Protein AF-A0A955WP34-F1 (afdb_monomer)

Foldseek 3Di:
DPQQVVLVVVLVVLLQVQLVVLLLVVLCVPAVVVVHDSQDDADADPPPRHHDDPCLSRALVSCVVLVQADPPPRDGHDCSSNVSSNVRSVVSSVVCQVVQVGSRNSVVCPPPVNCCVPVVVVVVVVCVVVVD

pLDDT: mean 81.3, std 15.68, range [44.38, 97.25]

Sequence (132 aa):
MTGVGLGLAFAALVFILGASIGSFLNVVIYRLPAGLSIVRPASRCPACETPIRARHNVPVLGWLMLRGRCAACGVAISARYALVELAMGVLALALFADLSGGLLTAELLVSPDFLLDVAGPFVVYLTFLAGL

Structure (mmCIF, N/CA/C/O backbone):
data_AF-A0A955WP34-F1
#
_entry.id   AF-A0A955WP34-F1
#
loop_
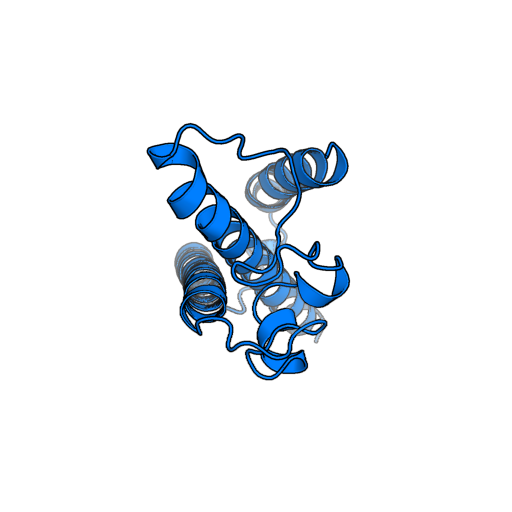_atom_site.group_PDB
_atom_site.id
_atom_site.type_symbol
_atom_site.label_atom_id
_atom_site.label_alt_id
_atom_site.label_comp_id
_atom_site.label_asym_id
_atom_site.label_entity_id
_atom_site.label_seq_id
_atom_site.pdbx_PDB_ins_code
_atom_site.Cartn_x
_atom_site.Cartn_y
_atom_site.Cartn_z
_atom_site.occupancy
_atom_site.B_iso_or_equiv
_atom_site.auth_seq_id
_atom_site.auth_comp_id
_atom_site.auth_asym_id
_atom_site.auth_atom_id
_atom_site.pdbx_PDB_model_num
ATOM 1 N N . MET A 1 1 ? 24.211 -7.820 -20.215 1.00 49.41 1 MET A N 1
ATOM 2 C CA . MET A 1 1 ? 23.505 -8.521 -19.112 1.00 49.41 1 MET A CA 1
ATOM 3 C C . MET A 1 1 ? 23.242 -7.624 -17.891 1.00 49.41 1 MET A C 1
ATOM 5 O O . MET A 1 1 ? 22.439 -8.002 -17.055 1.00 49.41 1 MET A O 1
ATOM 9 N N . THR A 1 2 ? 23.839 -6.427 -17.796 1.00 60.53 2 THR A N 1
ATOM 10 C CA . THR A 1 2 ? 23.665 -5.474 -16.678 1.00 60.53 2 THR A CA 1
ATOM 11 C C . THR A 1 2 ? 22.388 -4.620 -16.755 1.00 60.53 2 THR A C 1
ATOM 13 O O . THR A 1 2 ? 21.812 -4.309 -15.719 1.00 60.53 2 THR A O 1
ATOM 16 N N . GLY A 1 3 ? 21.892 -4.291 -17.957 1.00 61.09 3 GLY A N 1
ATOM 17 C CA . GLY A 1 3 ? 20.717 -3.415 -18.126 1.00 61.09 3 GLY A CA 1
ATOM 18 C C . GLY A 1 3 ? 19.379 -4.020 -17.679 1.00 61.09 3 GLY A C 1
ATOM 19 O O . GLY A 1 3 ? 18.560 -3.334 -17.079 1.00 61.09 3 GLY A O 1
ATOM 20 N N . VAL A 1 4 ? 19.171 -5.324 -17.898 1.00 68.12 4 VAL A N 1
ATOM 21 C CA . VAL A 1 4 ? 17.910 -6.005 -17.538 1.00 68.12 4 VAL A CA 1
ATOM 22 C C . VAL A 1 4 ? 17.746 -6.116 -16.020 1.00 68.12 4 VAL A C 1
ATOM 24 O O . VAL A 1 4 ? 16.665 -5.865 -15.497 1.00 68.12 4 VAL A O 1
ATOM 27 N N . GLY A 1 5 ? 18.822 -6.448 -15.298 1.00 68.50 5 GLY A N 1
ATOM 28 C CA . GLY A 1 5 ? 18.788 -6.542 -13.835 1.00 68.50 5 GLY A CA 1
ATOM 29 C C . GLY A 1 5 ? 18.472 -5.201 -13.168 1.00 68.50 5 GLY A C 1
ATOM 30 O O . GLY A 1 5 ? 17.681 -5.154 -12.229 1.00 68.50 5 GLY A O 1
ATOM 31 N N . LEU A 1 6 ? 19.033 -4.108 -13.695 1.00 71.88 6 LEU A N 1
ATOM 32 C CA . LEU A 1 6 ? 18.769 -2.758 -13.199 1.00 71.88 6 LEU A CA 1
ATOM 33 C C . LEU A 1 6 ? 17.320 -2.318 -13.465 1.00 71.88 6 LEU A C 1
ATOM 35 O O . LEU A 1 6 ? 16.671 -1.793 -12.563 1.00 71.88 6 LEU A O 1
ATOM 39 N N . GLY A 1 7 ? 16.788 -2.595 -14.661 1.00 72.88 7 GLY A N 1
ATOM 40 C CA . GLY A 1 7 ? 15.391 -2.293 -14.998 1.00 72.88 7 GLY A CA 1
ATOM 41 C C . GLY A 1 7 ? 14.390 -3.013 -14.089 1.00 72.88 7 GLY A C 1
ATOM 42 O O . GLY A 1 7 ? 13.452 -2.397 -13.586 1.00 72.88 7 GLY A O 1
ATOM 43 N N . LEU A 1 8 ? 14.626 -4.295 -13.788 1.00 78.56 8 LEU A N 1
ATOM 44 C CA . LEU A 1 8 ? 13.776 -5.058 -12.866 1.00 78.56 8 LEU A CA 1
ATOM 45 C C . LEU A 1 8 ? 13.837 -4.529 -11.427 1.00 78.56 8 LEU A C 1
ATOM 47 O O . LEU A 1 8 ? 12.802 -4.440 -10.765 1.00 78.56 8 LEU A O 1
ATOM 51 N N . ALA A 1 9 ? 15.026 -4.158 -10.946 1.00 80.00 9 ALA A N 1
ATOM 52 C CA . ALA A 1 9 ? 15.179 -3.555 -9.623 1.00 80.00 9 ALA A CA 1
ATOM 53 C C . ALA A 1 9 ? 14.402 -2.235 -9.518 1.00 80.00 9 ALA A C 1
ATOM 55 O O . ALA A 1 9 ? 13.744 -1.973 -8.510 1.00 80.00 9 ALA A O 1
ATOM 56 N N . PHE A 1 10 ? 14.425 -1.434 -10.583 1.00 78.31 10 PHE A N 1
ATOM 57 C CA . PHE A 1 10 ? 13.705 -0.173 -10.625 1.00 78.31 10 PHE A CA 1
ATOM 58 C C . PHE A 1 10 ? 12.187 -0.358 -10.697 1.00 78.31 10 PHE A C 1
ATOM 60 O O . PHE A 1 10 ? 11.453 0.275 -9.941 1.00 78.31 10 PHE A O 1
ATOM 67 N N . ALA A 1 11 ? 11.705 -1.283 -11.529 1.00 82.62 11 ALA A N 1
ATOM 68 C CA . ALA A 1 11 ? 10.289 -1.636 -11.566 1.00 82.62 11 ALA A CA 1
ATOM 69 C C . ALA A 1 11 ? 9.797 -2.099 -10.181 1.00 82.62 11 ALA A C 1
ATOM 71 O O . ALA A 1 11 ? 8.760 -1.643 -9.699 1.00 82.62 11 ALA A O 1
ATOM 72 N N . ALA A 1 12 ? 10.572 -2.940 -9.487 1.00 86.94 12 ALA A N 1
ATOM 73 C CA . ALA A 1 12 ? 10.242 -3.354 -8.126 1.00 86.94 12 ALA A CA 1
ATOM 74 C C . ALA A 1 12 ? 10.157 -2.157 -7.162 1.00 86.94 12 ALA A C 1
ATOM 76 O O . ALA A 1 12 ? 9.214 -2.072 -6.376 1.00 86.94 12 ALA A O 1
ATOM 77 N N . LEU A 1 13 ? 11.094 -1.209 -7.250 1.00 86.38 13 LEU A N 1
ATOM 78 C CA . LEU A 1 13 ? 11.082 0.010 -6.441 1.00 86.38 13 LEU A CA 1
ATOM 79 C C . LEU A 1 13 ? 9.828 0.862 -6.695 1.00 86.38 13 LEU A C 1
ATOM 81 O O . LEU A 1 13 ? 9.152 1.250 -5.741 1.00 86.38 13 LEU A O 1
ATOM 85 N N . VAL A 1 14 ? 9.492 1.109 -7.964 1.00 86.81 14 VAL A N 1
ATOM 86 C CA . VAL A 1 14 ? 8.297 1.870 -8.371 1.00 86.81 14 VAL A CA 1
ATOM 87 C C . VAL A 1 14 ? 7.028 1.210 -7.843 1.00 86.81 14 VAL A C 1
ATOM 89 O O . VAL A 1 14 ? 6.167 1.883 -7.273 1.00 86.81 14 VAL A O 1
ATOM 92 N N . PHE A 1 15 ? 6.927 -0.112 -7.979 1.00 91.88 15 PHE A N 1
ATOM 93 C CA . PHE A 1 15 ? 5.796 -0.866 -7.455 1.00 91.88 15 PHE A CA 1
ATOM 94 C C . PHE A 1 15 ? 5.671 -0.719 -5.935 1.00 91.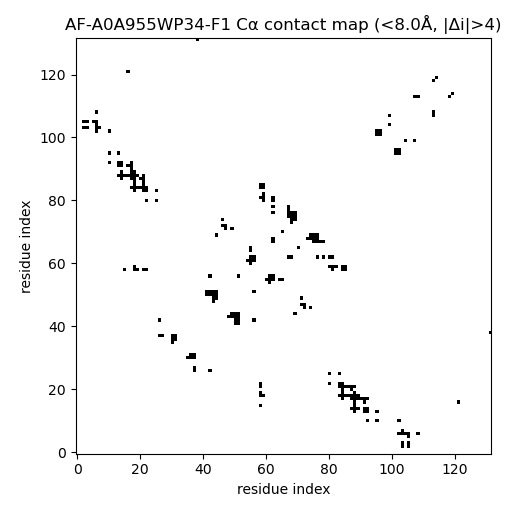88 15 PHE A C 1
ATOM 96 O O . PHE A 1 15 ? 4.584 -0.435 -5.433 1.00 91.88 15 PHE A O 1
ATOM 103 N N . ILE A 1 16 ? 6.777 -0.889 -5.201 1.00 89.94 16 ILE A N 1
ATOM 104 C CA . ILE A 1 16 ? 6.801 -0.775 -3.736 1.00 89.94 16 ILE A CA 1
ATOM 105 C C . ILE A 1 16 ? 6.381 0.632 -3.302 1.00 89.94 16 ILE A C 1
ATOM 107 O O . ILE A 1 16 ? 5.592 0.770 -2.364 1.00 89.94 16 ILE A O 1
ATOM 111 N N . LEU A 1 17 ? 6.855 1.671 -3.991 1.00 88.50 17 LEU A N 1
ATOM 112 C CA . LEU A 1 17 ? 6.477 3.051 -3.704 1.00 88.50 17 LEU A CA 1
ATOM 113 C C . LEU A 1 17 ? 4.983 3.284 -3.955 1.00 88.50 17 LEU A C 1
ATOM 115 O O . LEU A 1 17 ? 4.283 3.765 -3.064 1.00 88.50 17 LEU A O 1
ATOM 119 N N . GLY A 1 18 ? 4.478 2.881 -5.124 1.00 92.38 18 GLY A N 1
ATOM 120 C CA . GLY A 1 18 ? 3.055 2.981 -5.451 1.00 92.38 18 GLY A CA 1
ATOM 121 C C . GLY A 1 18 ? 2.179 2.237 -4.440 1.00 92.38 18 GLY A C 1
ATOM 122 O O . GLY A 1 18 ? 1.207 2.792 -3.928 1.00 92.38 18 GLY A O 1
ATOM 123 N N . ALA A 1 19 ? 2.565 1.019 -4.059 1.00 94.81 19 ALA A N 1
ATOM 124 C CA . ALA A 1 19 ? 1.846 0.243 -3.054 1.00 94.81 19 ALA A CA 1
ATOM 125 C C . ALA A 1 19 ? 1.884 0.895 -1.662 1.00 94.81 19 ALA A C 1
ATOM 127 O O . ALA A 1 19 ? 0.882 0.877 -0.946 1.00 94.81 19 ALA A O 1
ATOM 128 N N . SER A 1 20 ? 3.001 1.527 -1.291 1.00 93.19 20 SER A N 1
ATOM 129 C CA . SER A 1 20 ? 3.135 2.258 -0.023 1.00 93.19 20 SER A CA 1
ATOM 130 C C . SER A 1 20 ? 2.253 3.510 0.008 1.00 93.19 20 SER A C 1
ATOM 132 O O . SER A 1 20 ? 1.594 3.776 1.018 1.00 93.19 20 SER A O 1
ATOM 134 N N . ILE A 1 21 ? 2.145 4.226 -1.117 1.00 91.50 21 ILE A N 1
ATOM 135 C CA . ILE A 1 21 ? 1.174 5.316 -1.290 1.00 91.50 21 ILE A CA 1
ATOM 136 C C . ILE A 1 21 ? -0.253 4.777 -1.136 1.00 91.50 21 ILE A C 1
ATOM 138 O O . ILE A 1 21 ? -1.034 5.344 -0.374 1.00 91.50 21 ILE A O 1
ATOM 142 N N . GLY A 1 22 ? -0.593 3.653 -1.775 1.00 93.75 22 GLY A N 1
ATOM 143 C CA . GLY A 1 22 ? -1.895 2.998 -1.595 1.00 93.75 22 GLY A CA 1
ATOM 144 C C . GLY A 1 22 ? -2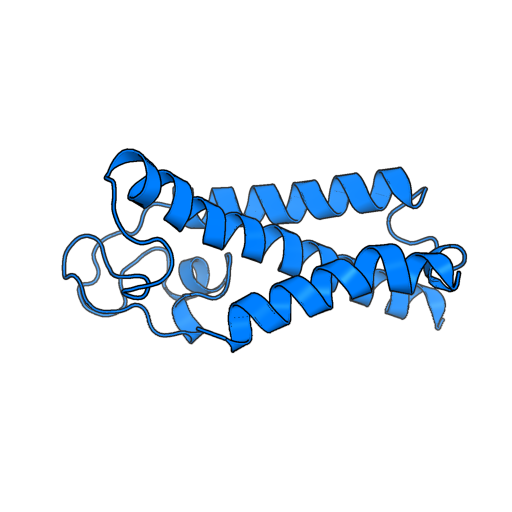.193 2.629 -0.137 1.00 93.75 22 GLY A C 1
ATOM 145 O O . GLY A 1 22 ? -3.309 2.838 0.344 1.00 93.75 22 GLY A O 1
ATOM 146 N N . SER A 1 23 ? -1.185 2.164 0.603 1.00 91.94 23 SER A N 1
ATOM 147 C CA . SER A 1 23 ? -1.316 1.843 2.028 1.00 91.94 23 SER A CA 1
ATOM 148 C C . SER A 1 23 ? -1.613 3.090 2.866 1.00 91.94 23 SER A C 1
ATOM 150 O O . SER A 1 23 ? -2.528 3.091 3.693 1.00 91.94 23 SER A O 1
ATOM 152 N N . PHE A 1 24 ? -0.918 4.198 2.593 1.00 91.88 24 PHE A N 1
ATOM 153 C CA . PHE A 1 24 ? -1.196 5.485 3.231 1.00 91.88 24 PHE A CA 1
ATOM 154 C C . PHE A 1 24 ? -2.586 6.030 2.869 1.00 91.88 24 PHE A C 1
ATOM 156 O O . PHE A 1 24 ? -3.306 6.520 3.741 1.00 91.88 24 PHE A O 1
ATOM 163 N N . LEU A 1 25 ? -3.022 5.883 1.614 1.00 91.62 25 LEU A N 1
ATOM 164 C CA . LEU A 1 25 ? -4.356 6.307 1.182 1.00 91.62 25 LEU A CA 1
ATOM 165 C C . LEU A 1 25 ? -5.473 5.579 1.939 1.00 91.62 25 LEU A C 1
ATOM 167 O O . LEU A 1 25 ? -6.481 6.206 2.260 1.00 91.62 25 LEU A O 1
ATOM 171 N N . ASN A 1 26 ? -5.291 4.309 2.319 1.00 92.31 26 ASN A N 1
ATOM 172 C CA . ASN A 1 26 ? -6.249 3.622 3.194 1.00 92.31 26 ASN A CA 1
ATOM 173 C C . ASN A 1 26 ? -6.425 4.344 4.547 1.00 92.31 26 ASN A C 1
ATOM 175 O O . ASN A 1 26 ? -7.540 4.398 5.073 1.00 92.31 26 ASN A O 1
ATOM 179 N N . VAL A 1 27 ? -5.355 4.930 5.100 1.00 91.44 27 VAL A N 1
ATOM 180 C CA . VAL A 1 27 ? -5.417 5.744 6.326 1.00 91.44 27 VAL A CA 1
ATOM 181 C C . VAL A 1 27 ? -6.153 7.056 6.064 1.00 91.44 27 VAL A C 1
ATOM 183 O O . VAL A 1 27 ? -7.058 7.402 6.823 1.00 91.44 27 VAL A O 1
ATOM 186 N N . VAL A 1 28 ? -5.807 7.764 4.986 1.00 91.56 28 VAL A N 1
ATOM 187 C CA . VAL A 1 28 ? -6.411 9.062 4.633 1.00 91.56 28 VAL A CA 1
ATOM 188 C C . VAL A 1 28 ? -7.914 8.931 4.382 1.00 91.56 28 VAL A C 1
ATOM 190 O O . VAL A 1 28 ? -8.690 9.675 4.976 1.00 91.56 28 VAL A O 1
ATOM 193 N N . ILE A 1 29 ? -8.331 7.953 3.572 1.00 91.56 29 ILE A N 1
ATOM 194 C CA . ILE A 1 29 ? -9.739 7.714 3.213 1.00 91.56 29 ILE A CA 1
ATOM 195 C C . ILE A 1 29 ? -10.606 7.501 4.457 1.00 91.56 29 ILE A C 1
ATOM 197 O O . ILE A 1 29 ? -11.752 7.942 4.493 1.00 91.56 29 ILE A O 1
ATOM 201 N N . TYR A 1 30 ? -10.074 6.825 5.475 1.00 89.56 30 TYR A N 1
ATOM 202 C CA . TYR A 1 30 ? -10.803 6.571 6.712 1.00 89.56 30 TYR A CA 1
ATOM 203 C C . TYR A 1 30 ? -10.757 7.759 7.682 1.00 89.56 30 TYR A C 1
ATOM 205 O O . TYR A 1 30 ? -11.780 8.141 8.245 1.00 89.56 30 TYR A O 1
ATOM 213 N N . ARG A 1 31 ? -9.571 8.334 7.909 1.00 92.81 31 ARG A N 1
ATOM 214 C CA . ARG A 1 31 ? -9.347 9.289 9.004 1.00 92.81 31 ARG A CA 1
ATOM 215 C C . ARG A 1 31 ? -9.716 10.722 8.651 1.00 92.81 31 ARG A C 1
ATOM 217 O O . ARG A 1 31 ? -10.231 11.422 9.518 1.00 92.81 31 ARG A O 1
ATOM 224 N N . LEU A 1 32 ? -9.484 11.148 7.408 1.00 93.69 32 LEU A N 1
ATOM 225 C CA . LEU A 1 32 ? -9.689 12.539 7.005 1.00 93.69 32 LEU A CA 1
ATOM 226 C C . LEU A 1 32 ? -11.169 12.964 7.092 1.00 93.69 32 LEU A C 1
ATOM 228 O O . LEU A 1 32 ? -11.432 13.983 7.728 1.00 93.69 32 LEU A O 1
ATOM 232 N N . PRO A 1 33 ? -12.154 12.188 6.583 1.00 94.00 33 PRO A N 1
ATOM 233 C CA . PRO A 1 33 ? -13.570 12.539 6.737 1.00 94.00 33 PRO A CA 1
ATOM 234 C C . PRO A 1 33 ? -14.056 12.482 8.192 1.00 94.00 33 PRO A C 1
ATOM 236 O O . PRO A 1 33 ? -15.028 13.141 8.545 1.00 94.00 33 PRO A O 1
ATOM 239 N N . ALA A 1 34 ? -13.379 11.700 9.037 1.00 92.31 34 ALA A N 1
ATOM 240 C CA . ALA A 1 34 ? -13.686 11.558 10.457 1.00 92.31 34 ALA A CA 1
ATOM 241 C C . ALA A 1 34 ? -12.988 12.610 11.345 1.00 92.31 34 ALA A C 1
ATOM 243 O O . ALA A 1 34 ? -13.123 12.553 12.566 1.00 92.31 34 ALA A O 1
ATOM 244 N N . GLY A 1 35 ? -12.208 13.537 10.769 1.00 94.12 35 GLY A N 1
ATOM 245 C CA . GLY A 1 35 ? -11.446 14.538 11.528 1.00 94.12 35 GLY A CA 1
ATOM 246 C C . GLY A 1 35 ? -10.340 13.946 12.413 1.00 94.12 35 GLY A C 1
ATOM 247 O O . GLY A 1 35 ? -9.884 14.591 13.356 1.00 94.12 35 GLY A O 1
ATOM 248 N N . LEU A 1 36 ? -9.913 12.710 12.142 1.00 90.81 36 LEU A N 1
ATOM 249 C CA . LEU A 1 36 ? -8.890 12.009 12.915 1.00 90.81 36 LEU A CA 1
ATOM 250 C C . LEU A 1 36 ? -7.489 12.313 12.372 1.00 90.81 36 LEU A C 1
ATOM 252 O O . LEU A 1 36 ? -7.288 12.494 11.171 1.00 90.81 36 LEU A O 1
ATOM 256 N N . SER A 1 37 ? -6.483 12.284 13.248 1.00 90.88 37 SER A N 1
ATOM 257 C CA . SER A 1 37 ? -5.088 12.462 12.833 1.00 90.88 37 SER A CA 1
ATOM 258 C C . SER A 1 37 ? -4.610 11.316 11.934 1.00 90.88 37 SER A C 1
ATOM 260 O O . SER A 1 37 ? -4.703 10.135 12.278 1.00 90.88 37 SER A O 1
ATOM 262 N N . ILE A 1 38 ? -4.042 11.668 10.779 1.00 90.19 38 ILE A N 1
ATOM 263 C CA . ILE A 1 38 ? -3.435 10.724 9.823 1.00 90.19 38 ILE A CA 1
ATOM 264 C C . ILE A 1 38 ? -2.051 10.227 10.266 1.00 90.19 38 ILE A C 1
ATOM 266 O O . ILE A 1 38 ? -1.572 9.220 9.758 1.00 90.19 38 ILE A O 1
ATOM 270 N N . VAL A 1 39 ? -1.436 10.912 11.233 1.00 87.44 39 VAL A N 1
ATOM 271 C CA . VAL A 1 39 ? -0.071 10.665 11.722 1.00 87.44 39 VAL A CA 1
ATOM 272 C C . VAL A 1 39 ? -0.089 9.699 12.907 1.00 87.44 39 VAL A C 1
ATOM 274 O O . VAL A 1 39 ? 0.630 8.703 12.924 1.00 87.44 39 VAL A O 1
ATOM 277 N N . ARG A 1 40 ? -0.928 9.967 13.914 1.00 85.75 40 ARG A N 1
ATOM 278 C CA . ARG A 1 40 ? -1.011 9.158 15.139 1.00 85.75 40 ARG A CA 1
ATOM 279 C C . ARG A 1 40 ? -2.463 8.958 15.558 1.00 85.75 40 ARG A C 1
ATOM 281 O O . ARG A 1 40 ? -3.267 9.864 15.375 1.00 85.75 40 ARG A O 1
ATOM 288 N N . PRO A 1 41 ? -2.812 7.807 16.154 1.00 87.69 41 PRO A N 1
ATOM 289 C CA . PRO A 1 41 ? -1.965 6.639 16.437 1.00 87.69 41 PRO A CA 1
ATOM 290 C C . PRO A 1 41 ? -1.668 5.791 15.182 1.00 87.69 41 PRO A C 1
ATOM 292 O O . PRO A 1 41 ? -2.242 6.026 14.120 1.00 87.69 41 PRO A O 1
ATOM 295 N N . ALA A 1 42 ? -0.795 4.785 15.297 1.00 86.94 42 ALA A N 1
ATOM 296 C CA . ALA A 1 42 ? -0.503 3.841 14.210 1.00 86.94 42 ALA A CA 1
ATOM 297 C C . ALA A 1 42 ? -1.744 3.031 13.763 1.00 86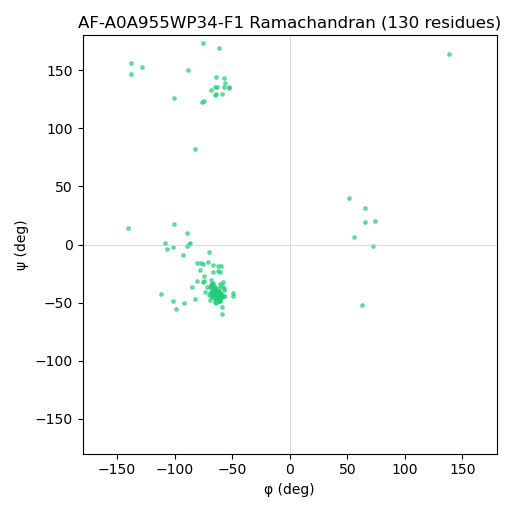.94 42 ALA A C 1
ATOM 299 O O . ALA A 1 42 ? -2.796 3.056 14.416 1.00 86.94 42 ALA A O 1
ATOM 300 N N . SER A 1 43 ? -1.628 2.315 12.638 1.00 86.50 43 SER A N 1
ATOM 301 C CA . SER A 1 43 ? -2.670 1.414 12.124 1.00 86.50 43 SER A CA 1
ATOM 302 C C . SER A 1 43 ? -3.068 0.363 13.166 1.00 86.50 43 SER A C 1
ATOM 304 O O . SER A 1 43 ? -2.221 -0.186 13.872 1.00 86.50 43 SER A O 1
ATOM 306 N N . ARG A 1 44 ? -4.369 0.075 13.266 1.00 91.19 44 ARG A N 1
ATOM 307 C CA . ARG A 1 44 ? -4.952 -0.827 14.269 1.00 91.19 44 ARG A CA 1
ATOM 308 C C . ARG A 1 44 ? -6.003 -1.734 13.647 1.00 91.19 44 ARG A C 1
ATOM 310 O O . ARG A 1 44 ? -6.599 -1.389 12.629 1.00 91.19 44 ARG A O 1
ATOM 317 N N . CYS A 1 45 ? -6.240 -2.882 14.272 1.00 92.06 45 CYS A N 1
ATOM 318 C CA . CYS A 1 45 ? -7.365 -3.734 13.902 1.00 92.06 45 CYS A CA 1
ATOM 319 C C . CYS A 1 45 ? -8.700 -3.000 14.153 1.00 92.06 45 CYS A C 1
ATOM 321 O O . CYS A 1 45 ? -8.859 -2.438 15.234 1.00 92.06 45 CYS A O 1
ATOM 323 N N . PRO A 1 46 ? -9.675 -3.040 13.226 1.00 89.44 46 PRO A N 1
ATOM 324 C CA . PRO A 1 46 ? -10.972 -2.388 13.424 1.00 89.44 46 PRO A CA 1
ATOM 325 C C . PRO A 1 46 ? -11.866 -3.077 14.469 1.00 89.44 46 PRO A C 1
ATOM 327 O O . PRO A 1 46 ? -12.841 -2.479 14.899 1.00 89.44 46 PRO A O 1
ATOM 330 N N . ALA A 1 47 ? -11.564 -4.321 14.865 1.00 93.88 47 ALA A N 1
ATOM 331 C CA . ALA A 1 47 ? -12.379 -5.072 15.825 1.00 93.88 47 ALA A CA 1
ATOM 332 C C . ALA A 1 47 ? -11.794 -5.080 17.244 1.00 93.88 47 ALA A C 1
ATOM 334 O O . ALA A 1 47 ? -12.513 -4.847 18.204 1.00 93.88 47 ALA A O 1
ATOM 335 N N . CYS A 1 48 ? -10.498 -5.379 17.392 1.00 94.81 48 CYS A N 1
ATOM 336 C CA . CYS A 1 48 ? -9.856 -5.506 18.709 1.00 94.81 48 CYS A CA 1
ATOM 337 C C . CYS A 1 48 ? -8.896 -4.360 19.040 1.00 94.81 48 CYS A C 1
ATOM 339 O O . CYS A 1 48 ? -8.211 -4.416 20.057 1.00 94.81 48 CYS A O 1
ATOM 341 N N . GLU A 1 49 ? -8.760 -3.384 18.138 1.00 93.44 49 GLU A N 1
ATOM 342 C CA . GLU A 1 49 ? -7.895 -2.205 18.268 1.00 93.44 49 GLU A CA 1
ATOM 343 C C . GLU A 1 49 ? -6.407 -2.465 18.531 1.00 93.44 49 GLU A C 1
ATOM 345 O O . GLU A 1 49 ? -5.630 -1.525 18.709 1.00 93.44 49 GLU A O 1
ATOM 350 N N . THR A 1 50 ? -5.970 -3.725 18.487 1.00 93.81 50 THR A N 1
ATOM 351 C CA . THR A 1 50 ? -4.562 -4.073 18.646 1.00 93.81 50 THR A CA 1
ATOM 352 C C . THR A 1 50 ? -3.742 -3.378 17.554 1.00 93.81 50 THR A C 1
ATOM 354 O O . THR A 1 50 ? -4.097 -3.491 16.370 1.00 93.81 50 THR A O 1
ATOM 357 N N . PRO A 1 51 ? -2.651 -2.675 17.916 1.00 91.56 51 PRO A N 1
ATOM 358 C CA . PRO A 1 51 ? -1.764 -2.051 16.945 1.00 91.56 51 PRO A CA 1
ATOM 359 C C . PRO A 1 51 ? -1.206 -3.075 15.955 1.00 91.56 51 PRO A C 1
ATOM 361 O O . PRO A 1 51 ? -0.767 -4.166 16.336 1.00 91.56 51 PRO A O 1
ATOM 364 N N . ILE A 1 52 ? -1.203 -2.723 14.672 1.00 89.56 52 ILE A N 1
ATOM 365 C CA . ILE A 1 52 ? -0.622 -3.558 13.624 1.00 89.56 52 ILE A CA 1
ATOM 366 C C . ILE A 1 52 ? 0.902 -3.430 13.709 1.00 89.56 52 ILE A C 1
ATOM 368 O O . ILE A 1 52 ? 1.462 -2.340 13.629 1.00 89.56 52 ILE A O 1
ATOM 372 N N . ARG A 1 53 ? 1.590 -4.564 13.883 1.00 88.19 53 ARG A N 1
ATOM 373 C CA . ARG A 1 53 ? 3.061 -4.622 13.891 1.00 88.19 53 ARG A CA 1
ATOM 374 C C . ARG A 1 53 ? 3.601 -4.210 12.519 1.00 88.19 53 ARG A C 1
ATOM 376 O O . ARG A 1 53 ? 3.038 -4.630 11.515 1.00 88.19 53 ARG A O 1
ATOM 383 N N . ALA A 1 54 ? 4.740 -3.515 12.466 1.00 86.44 54 ALA A N 1
ATOM 384 C CA . ALA A 1 54 ? 5.340 -3.027 11.214 1.00 86.44 54 ALA A CA 1
ATOM 385 C C . ALA A 1 54 ? 5.457 -4.109 10.119 1.00 86.44 54 ALA A C 1
ATOM 387 O O . ALA A 1 54 ? 5.040 -3.898 8.988 1.00 86.44 54 ALA A O 1
ATOM 388 N N . ARG A 1 55 ? 5.900 -5.322 10.479 1.00 86.00 55 ARG A N 1
ATOM 389 C CA . ARG A 1 55 ? 5.988 -6.474 9.557 1.00 86.00 55 ARG A CA 1
ATOM 390 C C . ARG A 1 55 ? 4.649 -6.954 8.973 1.00 86.00 55 ARG A C 1
ATOM 392 O O . ARG A 1 55 ? 4.641 -7.627 7.955 1.00 86.00 55 ARG A O 1
ATOM 399 N N . HIS A 1 56 ? 3.529 -6.665 9.633 1.00 88.31 56 HIS A N 1
ATOM 400 C CA . HIS A 1 56 ? 2.182 -6.974 9.137 1.00 88.31 56 HIS A CA 1
ATOM 401 C C . HIS A 1 56 ? 1.582 -5.801 8.346 1.00 88.31 56 HIS A C 1
ATOM 403 O O . HIS A 1 56 ? 0.531 -5.961 7.739 1.00 88.31 56 HIS A O 1
ATOM 409 N N . ASN A 1 57 ? 2.239 -4.639 8.369 1.00 89.19 57 ASN A N 1
ATOM 410 C CA . ASN A 1 57 ? 1.848 -3.426 7.656 1.00 89.19 57 ASN A CA 1
ATOM 411 C C . ASN A 1 57 ? 2.670 -3.231 6.366 1.00 89.19 57 ASN A C 1
ATOM 413 O O . ASN A 1 57 ? 2.750 -2.123 5.849 1.00 89.19 57 ASN A O 1
ATOM 417 N N . VAL A 1 58 ? 3.329 -4.289 5.875 1.00 91.31 58 VAL A N 1
ATOM 418 C CA . VAL A 1 58 ? 4.008 -4.277 4.573 1.00 91.31 58 VAL A CA 1
ATOM 419 C C . VAL A 1 58 ? 2.930 -4.346 3.483 1.00 91.31 58 VAL A C 1
ATOM 421 O O . VAL A 1 58 ? 2.151 -5.306 3.517 1.00 91.31 58 VAL A O 1
ATOM 424 N N . PRO A 1 59 ? 2.865 -3.385 2.539 1.00 90.31 59 PRO A N 1
ATOM 425 C CA . PRO A 1 59 ? 1.807 -3.330 1.532 1.00 90.31 59 PRO A CA 1
ATOM 426 C C . PRO A 1 59 ? 1.652 -4.650 0.774 1.00 90.31 59 PRO A C 1
ATOM 428 O O . PRO A 1 59 ? 2.649 -5.247 0.359 1.00 90.31 59 PRO A O 1
ATOM 431 N N . VAL A 1 60 ? 0.409 -5.104 0.595 1.00 94.88 60 VAL A N 1
ATOM 432 C CA . VAL A 1 60 ? -0.032 -6.371 -0.016 1.00 94.88 60 VAL A CA 1
ATOM 433 C C . VAL A 1 60 ? 0.432 -7.618 0.752 1.00 94.88 60 VAL A C 1
ATOM 435 O O . VAL A 1 60 ? -0.382 -8.467 1.127 1.00 94.88 60 VAL A O 1
ATOM 438 N N . LEU A 1 61 ? 1.728 -7.727 1.041 1.00 94.00 61 LEU A N 1
ATOM 439 C CA . LEU A 1 61 ? 2.362 -8.879 1.677 1.00 94.00 61 LEU A CA 1
ATOM 440 C C . LEU A 1 61 ? 1.852 -9.126 3.096 1.00 94.00 61 LEU A C 1
ATOM 442 O O . LEU A 1 61 ? 1.588 -10.273 3.448 1.00 94.00 61 LEU A O 1
ATOM 446 N N . GLY A 1 62 ? 1.660 -8.080 3.901 1.00 91.56 62 GLY A N 1
ATOM 447 C CA . GLY A 1 62 ? 1.161 -8.219 5.269 1.00 91.56 62 GLY A CA 1
ATOM 448 C C . GLY A 1 62 ? -0.215 -8.887 5.320 1.00 91.56 62 GLY A C 1
ATOM 449 O O . GLY A 1 62 ? -0.440 -9.801 6.118 1.00 91.56 62 GLY A O 1
ATOM 450 N N . TRP A 1 63 ? -1.112 -8.500 4.407 1.00 95.12 63 TRP A N 1
ATOM 451 C CA . TRP A 1 63 ? -2.434 -9.111 4.276 1.00 95.12 63 TRP A CA 1
ATOM 452 C C . TRP A 1 63 ? -2.342 -10.565 3.794 1.00 95.12 63 TRP A C 1
ATOM 454 O O . TRP A 1 63 ? -2.997 -11.437 4.369 1.00 95.12 63 TRP A O 1
ATOM 464 N N . LEU A 1 64 ? -1.499 -10.847 2.791 1.00 96.12 64 LEU A N 1
ATOM 465 C CA . LEU A 1 64 ? -1.298 -12.201 2.254 1.00 96.12 64 LEU A CA 1
ATOM 466 C C . LEU A 1 64 ? -0.715 -13.161 3.300 1.00 96.12 64 LEU A C 1
ATOM 468 O O . LEU A 1 64 ? -1.234 -14.264 3.482 1.00 96.12 64 LEU A O 1
ATOM 472 N N . MET A 1 65 ? 0.316 -12.735 4.034 1.00 95.44 65 MET A N 1
ATOM 473 C CA . MET A 1 65 ? 0.956 -13.530 5.090 1.00 95.44 65 MET A CA 1
ATOM 474 C C . MET A 1 65 ? -0.019 -13.880 6.216 1.00 95.44 65 MET A C 1
ATOM 476 O O . MET A 1 65 ? 0.012 -14.990 6.745 1.00 95.44 65 MET A O 1
ATOM 480 N N . LEU A 1 66 ? -0.910 -12.948 6.562 1.00 95.25 66 LEU A N 1
ATOM 481 C CA . LEU A 1 66 ? -1.951 -13.161 7.564 1.00 95.25 66 LEU A CA 1
ATOM 482 C C . LEU A 1 66 ? -3.231 -13.791 6.995 1.00 95.25 66 LEU A C 1
ATOM 484 O O . LEU A 1 66 ? -4.196 -13.984 7.736 1.00 95.25 66 LEU A O 1
ATOM 488 N N . ARG A 1 67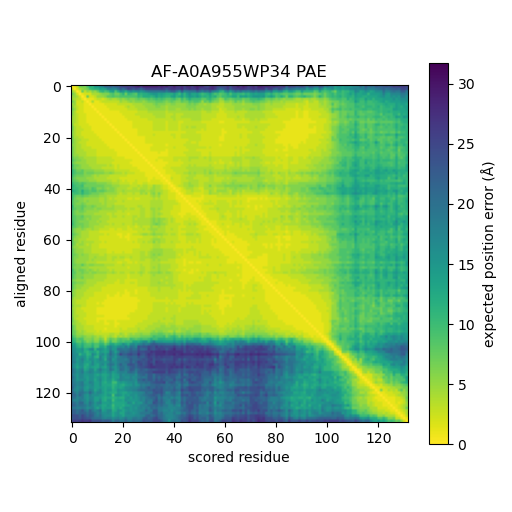 ? -3.257 -14.107 5.692 1.00 96.38 67 ARG A N 1
ATOM 489 C CA . ARG A 1 67 ? -4.414 -14.668 4.974 1.00 96.38 67 ARG A CA 1
ATOM 490 C C . ARG A 1 67 ? -5.691 -13.848 5.192 1.00 96.38 67 ARG A C 1
ATOM 492 O O . ARG A 1 67 ? -6.768 -14.402 5.410 1.00 96.38 67 ARG A O 1
ATOM 499 N N . GLY A 1 68 ? -5.543 -12.524 5.201 1.00 94.94 68 GLY A N 1
ATOM 500 C CA . GLY A 1 68 ? -6.635 -11.583 5.416 1.00 94.94 68 GLY A CA 1
ATOM 501 C C . GLY A 1 68 ? -7.264 -11.639 6.802 1.00 94.94 68 GLY A C 1
ATOM 502 O O . GLY A 1 68 ? -8.462 -11.399 6.931 1.00 94.94 68 GLY A O 1
ATOM 503 N N . ARG A 1 69 ? -6.498 -11.973 7.847 1.00 96.44 69 ARG A N 1
ATOM 504 C CA . ARG A 1 69 ? -6.995 -12.037 9.230 1.00 96.44 69 ARG A CA 1
ATOM 505 C C . ARG A 1 69 ? -6.132 -11.235 10.192 1.00 96.44 69 ARG A C 1
ATOM 507 O O . ARG A 1 69 ? -4.938 -11.053 9.985 1.00 96.44 69 ARG A O 1
ATOM 514 N N . CYS A 1 70 ? -6.723 -10.749 11.277 1.00 95.44 70 CYS A N 1
ATOM 515 C CA . CYS A 1 70 ? -5.953 -10.112 12.338 1.00 95.44 70 CYS A CA 1
ATOM 516 C C . CYS A 1 70 ? -5.078 -11.145 13.062 1.00 95.44 70 CYS A C 1
ATOM 518 O O . CYS A 1 70 ? -5.571 -12.181 13.499 1.00 95.44 70 CYS A O 1
ATOM 520 N N . ALA A 1 71 ? -3.800 -10.823 13.274 1.00 95.25 71 ALA A N 1
ATOM 521 C CA . ALA A 1 71 ? -2.867 -11.681 14.005 1.00 95.25 71 ALA A CA 1
ATOM 522 C C . ALA A 1 71 ? -3.200 -11.854 15.502 1.00 95.25 71 ALA A C 1
ATOM 524 O O . ALA A 1 71 ? -2.650 -12.748 16.135 1.00 95.25 71 ALA A O 1
ATOM 525 N N . ALA A 1 72 ? -4.037 -10.980 16.075 1.00 95.81 72 ALA A N 1
ATOM 526 C CA . ALA A 1 72 ? -4.410 -11.015 17.489 1.00 95.81 72 ALA A CA 1
ATOM 527 C C . ALA A 1 72 ? -5.769 -11.695 17.714 1.00 95.81 72 ALA A C 1
ATOM 529 O O . ALA A 1 72 ? -5.851 -12.654 18.470 1.00 95.81 72 ALA A O 1
ATOM 530 N N . CYS A 1 73 ? -6.828 -11.224 17.046 1.00 96.56 73 CYS A N 1
ATOM 531 C CA . CYS A 1 73 ? -8.194 -11.714 17.272 1.00 96.56 73 CYS A CA 1
ATOM 532 C C . CYS A 1 73 ? -8.754 -12.603 16.147 1.00 96.56 73 CYS A C 1
ATOM 534 O O . CYS A 1 73 ? -9.877 -13.081 16.256 1.00 96.56 73 CYS A O 1
ATOM 536 N N . GLY A 1 74 ? -8.027 -12.802 15.041 1.00 96.31 74 GLY A N 1
ATOM 537 C CA . GLY A 1 74 ? -8.457 -13.669 13.934 1.00 96.31 74 GLY A CA 1
ATOM 538 C C . GLY A 1 74 ? -9.606 -13.136 13.066 1.00 96.31 74 GLY A C 1
ATOM 539 O O . GLY A 1 74 ? -9.975 -13.802 12.091 1.00 96.31 74 GLY A O 1
ATOM 540 N N . VAL A 1 75 ? -10.148 -11.948 13.374 1.00 97.25 75 VAL A N 1
ATOM 541 C CA . VAL A 1 75 ? -11.203 -11.308 12.570 1.00 97.25 75 VAL A CA 1
ATOM 542 C C . VAL A 1 75 ? -10.735 -11.119 11.129 1.00 97.25 75 VAL A C 1
ATOM 544 O O . VAL A 1 75 ? -9.563 -10.817 10.887 1.00 97.25 75 VAL A O 1
ATOM 547 N N . ALA A 1 76 ? -11.649 -11.282 10.175 1.00 96.75 76 ALA A N 1
ATOM 548 C CA . ALA A 1 76 ? -11.360 -11.018 8.775 1.00 96.75 76 ALA A CA 1
ATOM 549 C C . ALA A 1 76 ? -11.050 -9.526 8.560 1.00 96.75 76 ALA A C 1
ATOM 551 O O . ALA A 1 76 ? -11.801 -8.648 8.984 1.00 96.75 76 ALA A O 1
ATOM 552 N N . ILE A 1 77 ? -9.940 -9.253 7.883 1.00 94.50 77 ILE A N 1
ATOM 553 C CA . ILE A 1 77 ? -9.543 -7.930 7.414 1.00 94.50 77 ILE A CA 1
ATOM 554 C C . ILE A 1 77 ? -9.898 -7.844 5.935 1.00 94.50 77 ILE A C 1
ATOM 556 O O . ILE A 1 77 ? -9.490 -8.691 5.140 1.00 94.50 77 ILE A O 1
ATOM 560 N N . SER A 1 78 ? -10.655 -6.812 5.566 1.00 94.12 78 SER A N 1
ATOM 561 C CA . SER A 1 78 ? -11.154 -6.635 4.201 1.00 94.12 78 SER A CA 1
ATOM 562 C C . SER A 1 78 ? -10.035 -6.707 3.157 1.00 94.12 78 SER A C 1
ATOM 564 O O . SER A 1 78 ? -8.989 -6.078 3.311 1.00 94.12 78 SER A O 1
ATOM 566 N N . ALA A 1 79 ? -10.277 -7.424 2.056 1.00 95.56 79 ALA A N 1
ATOM 567 C CA . ALA A 1 79 ? -9.361 -7.462 0.915 1.00 95.56 79 ALA A CA 1
ATOM 568 C C . ALA A 1 79 ? -9.179 -6.081 0.263 1.00 95.56 79 ALA A C 1
ATOM 570 O O . ALA A 1 79 ? -8.184 -5.859 -0.420 1.00 95.56 79 ALA A O 1
ATOM 571 N N . ARG A 1 80 ? -10.093 -5.128 0.519 1.00 94.12 80 ARG A N 1
ATOM 572 C CA . ARG A 1 80 ? -9.995 -3.741 0.041 1.00 94.12 80 ARG A CA 1
ATOM 573 C C . ARG A 1 80 ? -8.628 -3.123 0.336 1.00 94.12 80 ARG A C 1
ATOM 575 O O . ARG A 1 80 ? -8.094 -2.457 -0.539 1.00 94.12 80 ARG A O 1
ATOM 582 N N . TYR A 1 81 ? -8.063 -3.365 1.522 1.00 91.56 81 TYR A N 1
ATOM 583 C CA . TYR A 1 81 ? -6.755 -2.816 1.894 1.00 91.56 81 TYR A CA 1
ATOM 584 C C . TYR A 1 81 ? -5.663 -3.268 0.915 1.00 91.56 81 TYR A C 1
ATOM 586 O O . TYR A 1 81 ? -5.018 -2.429 0.291 1.00 91.56 81 TYR A O 1
ATOM 594 N N . ALA A 1 82 ? -5.543 -4.584 0.703 1.00 94.88 82 ALA A N 1
ATOM 595 C CA . ALA A 1 82 ? -4.563 -5.166 -0.210 1.00 94.88 82 ALA A CA 1
ATOM 596 C C . ALA A 1 82 ? -4.838 -4.813 -1.680 1.00 94.88 82 ALA A C 1
ATOM 598 O O . ALA A 1 82 ? -3.902 -4.615 -2.447 1.00 94.88 82 ALA A O 1
ATOM 599 N N . LEU A 1 83 ? -6.109 -4.708 -2.081 1.00 96.81 83 LEU A N 1
ATOM 600 C CA . LEU A 1 83 ? -6.484 -4.338 -3.447 1.00 96.81 83 LEU A CA 1
ATOM 601 C C . LEU A 1 83 ? -6.123 -2.887 -3.775 1.00 96.81 83 LEU A C 1
ATOM 603 O O . LEU A 1 83 ? -5.633 -2.633 -4.868 1.00 96.81 83 LEU A O 1
ATOM 607 N N . VAL A 1 84 ? -6.328 -1.945 -2.848 1.00 95.62 84 VAL A N 1
ATOM 608 C CA . VAL A 1 84 ? -5.930 -0.537 -3.039 1.00 95.62 84 VAL A CA 1
ATOM 609 C C . VAL A 1 84 ? -4.408 -0.417 -3.141 1.00 95.62 84 VAL A C 1
ATOM 611 O O . VAL A 1 84 ? -3.904 0.276 -4.020 1.00 95.62 84 VAL A O 1
ATOM 614 N N . GLU A 1 85 ? -3.672 -1.127 -2.285 1.00 96.12 85 GLU A N 1
ATOM 615 C CA . GLU A 1 85 ? -2.206 -1.177 -2.327 1.00 96.12 85 GLU A CA 1
ATOM 616 C C . GLU A 1 85 ? -1.700 -1.761 -3.652 1.00 96.12 85 GLU A C 1
ATOM 618 O O . GLU A 1 85 ? -0.866 -1.154 -4.323 1.00 96.12 85 GLU A O 1
ATOM 623 N N . LEU A 1 86 ? -2.254 -2.899 -4.077 1.00 97.19 86 LEU A N 1
ATOM 624 C CA . LEU A 1 86 ? -1.894 -3.536 -5.341 1.00 97.19 86 LEU A CA 1
ATOM 625 C C . LEU A 1 86 ? -2.233 -2.645 -6.540 1.00 97.19 86 LEU A C 1
ATOM 627 O O . LEU A 1 86 ? -1.398 -2.482 -7.426 1.00 97.19 86 LEU A O 1
ATOM 631 N N . ALA A 1 87 ? -3.427 -2.050 -6.562 1.00 96.88 87 ALA A N 1
ATOM 632 C CA . ALA A 1 87 ? -3.858 -1.171 -7.643 1.00 96.88 87 ALA A CA 1
ATOM 633 C C . ALA A 1 87 ? -2.924 0.035 -7.783 1.00 96.88 87 ALA A C 1
ATOM 635 O O . ALA A 1 87 ? -2.495 0.336 -8.891 1.00 96.88 87 ALA A O 1
ATOM 636 N N . MET A 1 88 ? -2.544 0.681 -6.677 1.00 96.56 88 MET A N 1
ATOM 637 C CA . MET A 1 88 ? -1.615 1.813 -6.724 1.00 96.56 88 MET A CA 1
ATOM 638 C C . MET A 1 88 ? -0.201 1.402 -7.148 1.00 96.56 88 MET A C 1
ATOM 640 O O . MET A 1 88 ? 0.434 2.131 -7.906 1.00 96.56 88 MET A O 1
ATOM 644 N N . GLY A 1 89 ? 0.283 0.230 -6.724 1.00 94.12 89 GLY A N 1
ATOM 645 C CA . GLY A 1 89 ? 1.557 -0.318 -7.203 1.00 94.12 89 GLY A CA 1
ATOM 646 C C . GLY A 1 89 ? 1.546 -0.607 -8.708 1.00 94.12 89 GLY A C 1
ATOM 647 O O . GLY A 1 89 ? 2.482 -0.242 -9.418 1.00 94.12 89 GLY A O 1
ATOM 648 N N . VAL A 1 90 ? 0.468 -1.211 -9.217 1.00 94.75 90 VAL A N 1
ATOM 649 C CA . VAL A 1 90 ? 0.295 -1.499 -10.653 1.00 94.75 90 VAL A CA 1
ATOM 650 C C . VAL A 1 90 ? 0.139 -0.216 -11.469 1.00 94.75 90 VAL A C 1
ATOM 652 O O . VAL A 1 90 ? 0.742 -0.104 -12.531 1.00 94.75 90 VAL A O 1
ATOM 655 N N . LEU A 1 91 ? -0.620 0.768 -10.980 1.00 91.44 91 LEU A N 1
ATOM 656 C CA . LEU A 1 91 ? -0.761 2.067 -11.643 1.00 91.44 91 LEU A CA 1
ATOM 657 C C . LEU A 1 91 ? 0.577 2.803 -11.721 1.00 91.44 91 LEU A C 1
ATOM 659 O O . LEU A 1 91 ? 0.910 3.336 -12.775 1.00 91.44 91 LEU A O 1
ATOM 663 N N . ALA A 1 92 ? 1.370 2.788 -10.646 1.00 89.88 92 ALA A N 1
ATOM 664 C CA . ALA A 1 92 ? 2.708 3.372 -10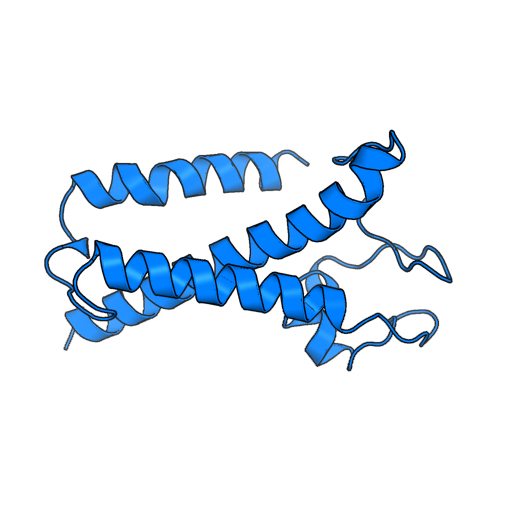.652 1.00 89.88 92 ALA A CA 1
ATOM 665 C C . ALA A 1 92 ? 3.619 2.689 -11.685 1.00 89.88 92 ALA A C 1
ATOM 667 O O . ALA A 1 92 ? 4.307 3.374 -12.437 1.00 89.88 92 ALA A O 1
ATOM 668 N N . LEU A 1 93 ? 3.579 1.355 -11.774 1.00 88.94 93 LEU A N 1
ATOM 669 C CA . LEU A 1 93 ? 4.301 0.607 -12.807 1.00 88.94 93 LEU A CA 1
ATOM 670 C C . LEU A 1 93 ? 3.839 0.955 -14.224 1.00 88.94 93 LEU A C 1
ATOM 672 O O . LEU A 1 93 ? 4.678 1.110 -15.106 1.00 88.94 93 LEU A O 1
ATOM 676 N N . ALA A 1 94 ? 2.528 1.059 -14.448 1.00 85.25 94 ALA A N 1
ATOM 677 C CA . ALA A 1 94 ? 1.967 1.383 -15.755 1.00 85.25 94 ALA A CA 1
ATOM 678 C C . ALA A 1 94 ? 2.389 2.788 -16.207 1.00 85.25 94 ALA A C 1
ATOM 680 O O . ALA A 1 94 ? 2.858 2.949 -17.330 1.00 85.25 94 ALA A O 1
ATOM 681 N N . LEU A 1 95 ? 2.300 3.775 -15.310 1.00 84.19 95 LEU A N 1
ATOM 682 C CA . LEU A 1 95 ? 2.766 5.142 -15.560 1.00 84.19 95 LEU A CA 1
ATOM 683 C C . LEU A 1 95 ? 4.268 5.186 -15.828 1.00 84.19 95 LEU A C 1
ATOM 685 O O . LEU A 1 95 ? 4.711 5.857 -16.754 1.00 84.19 95 LEU A O 1
ATOM 689 N N . PHE A 1 96 ? 5.053 4.454 -15.037 1.00 80.38 96 PHE A N 1
ATOM 690 C CA . PHE A 1 96 ? 6.489 4.363 -15.249 1.00 80.38 96 PHE A CA 1
ATOM 691 C C . PHE A 1 96 ? 6.814 3.760 -16.617 1.00 80.38 96 PHE A C 1
ATOM 693 O O . PHE A 1 96 ? 7.615 4.336 -17.346 1.00 80.38 96 PHE A O 1
ATOM 700 N N . ALA A 1 97 ? 6.185 2.644 -16.990 1.00 77.88 97 ALA A N 1
ATOM 701 C CA . ALA A 1 97 ? 6.406 1.999 -18.280 1.00 77.88 97 ALA A CA 1
ATOM 702 C C . ALA A 1 97 ? 6.003 2.895 -19.464 1.00 77.88 97 ALA A C 1
ATOM 704 O O . ALA A 1 97 ? 6.723 2.924 -20.456 1.00 77.88 97 ALA A O 1
ATOM 705 N N . ASP A 1 98 ? 4.899 3.636 -19.360 1.00 76.19 98 ASP A N 1
ATOM 706 C CA . ASP A 1 98 ? 4.461 4.579 -20.397 1.00 76.19 98 ASP A CA 1
ATOM 707 C C . ASP A 1 98 ? 5.458 5.741 -20.563 1.00 76.19 98 ASP A C 1
ATOM 709 O O . ASP A 1 98 ? 5.958 5.989 -21.659 1.00 76.19 98 ASP A O 1
ATOM 713 N N . LEU A 1 99 ? 5.852 6.380 -19.454 1.00 70.44 99 LEU A N 1
ATOM 714 C CA . LEU A 1 99 ? 6.776 7.523 -19.461 1.00 70.44 99 LEU A CA 1
ATOM 715 C C . LEU A 1 99 ? 8.209 7.151 -19.867 1.00 70.44 99 LEU A C 1
ATOM 717 O O . LEU A 1 99 ? 8.917 7.973 -20.446 1.00 70.44 99 LEU A O 1
ATOM 721 N N . SER A 1 100 ? 8.648 5.928 -19.566 1.00 65.75 100 SER A N 1
ATOM 722 C CA . SER A 1 100 ? 9.996 5.444 -19.895 1.00 65.75 100 SER A CA 1
ATOM 723 C C . SER A 1 100 ? 10.110 4.779 -21.272 1.00 65.75 100 SER A C 1
ATOM 725 O O . SER A 1 100 ? 11.207 4.381 -21.676 1.00 65.75 100 SER A O 1
ATOM 727 N N . GLY A 1 101 ? 9.005 4.671 -22.021 1.00 65.38 101 GLY A N 1
ATOM 728 C CA . GLY A 1 101 ? 8.981 4.004 -23.327 1.00 65.38 101 GLY A CA 1
ATOM 729 C C . GLY A 1 101 ? 9.056 2.472 -23.248 1.00 65.38 101 GLY A C 1
ATOM 730 O O . GLY A 1 101 ? 9.428 1.820 -24.224 1.00 65.38 101 GLY A O 1
ATOM 731 N N . GLY A 1 102 ? 8.723 1.886 -22.095 1.00 64.88 102 GLY A N 1
ATOM 732 C CA . GLY A 1 102 ? 8.663 0.446 -21.846 1.00 64.88 102 GLY A CA 1
ATOM 733 C C . GLY A 1 102 ? 9.236 0.040 -20.484 1.00 64.88 102 GLY A C 1
ATOM 734 O O . GLY A 1 102 ? 9.983 0.766 -19.849 1.00 64.88 102 GLY A O 1
ATOM 735 N N . LEU A 1 103 ? 8.940 -1.182 -20.030 1.00 60.03 103 LEU A N 1
ATOM 736 C CA . LEU A 1 103 ? 9.332 -1.667 -18.693 1.00 60.03 103 LEU A CA 1
ATOM 737 C C . LEU A 1 103 ? 10.855 -1.928 -18.525 1.00 60.03 103 LEU A C 1
ATOM 739 O O . LEU A 1 103 ? 11.297 -2.280 -17.435 1.00 60.03 103 LEU A O 1
ATOM 743 N N . LEU A 1 104 ? 11.661 -1.829 -19.595 1.00 58.69 104 LEU A N 1
ATOM 744 C CA . LEU A 1 104 ? 13.035 -2.369 -19.657 1.00 58.69 104 LEU A CA 1
ATOM 745 C C . LEU A 1 104 ? 14.061 -1.475 -20.393 1.00 58.69 104 LEU A C 1
ATOM 747 O O . LEU A 1 104 ? 15.155 -1.940 -20.724 1.00 58.69 104 LEU A O 1
ATOM 751 N N . THR A 1 105 ? 13.756 -0.206 -20.661 1.00 56.69 105 THR A N 1
ATOM 752 C CA . THR A 1 105 ? 14.640 0.716 -21.401 1.00 56.69 105 THR A CA 1
ATOM 753 C C . THR A 1 105 ? 15.711 1.323 -20.482 1.00 56.69 105 THR A C 1
ATOM 755 O O . THR A 1 105 ? 15.603 2.436 -19.976 1.00 56.69 105 THR A O 1
ATOM 758 N N . ALA A 1 106 ? 16.791 0.567 -20.263 1.00 53.16 106 ALA A N 1
ATOM 759 C CA . ALA A 1 106 ? 17.908 0.933 -19.384 1.00 53.16 106 ALA A CA 1
ATOM 760 C C . ALA A 1 106 ? 18.648 2.239 -19.761 1.00 53.16 106 ALA A C 1
ATOM 762 O O . ALA A 1 106 ? 19.336 2.794 -18.911 1.00 53.16 106 ALA A O 1
ATOM 763 N N . GLU A 1 107 ? 18.521 2.741 -20.995 1.00 54.28 107 GLU A N 1
ATOM 764 C CA . GLU A 1 107 ? 19.224 3.959 -21.438 1.00 54.28 107 GLU A CA 1
ATOM 765 C C . GLU A 1 107 ? 18.617 5.256 -20.884 1.00 54.28 107 GLU A C 1
ATOM 767 O O . GLU A 1 107 ? 19.359 6.187 -20.583 1.00 54.28 107 GLU A O 1
ATOM 772 N N . LEU A 1 108 ? 17.298 5.310 -20.659 1.00 54.81 108 LEU A N 1
ATOM 773 C CA . LEU A 1 108 ? 16.646 6.477 -20.048 1.00 54.81 108 LEU A CA 1
ATOM 774 C C . LEU A 1 108 ? 16.843 6.512 -18.520 1.00 54.81 108 LEU A C 1
ATOM 776 O O . LEU A 1 108 ? 16.777 7.567 -17.903 1.00 54.81 108 LEU A O 1
ATOM 780 N N . LEU A 1 109 ? 17.137 5.356 -17.914 1.00 52.38 109 LEU A N 1
ATOM 781 C CA . LEU A 1 109 ? 17.300 5.173 -16.467 1.00 52.38 109 LEU A CA 1
ATOM 782 C C . LEU A 1 109 ? 18.629 5.725 -15.911 1.00 52.38 109 LEU A C 1
ATOM 784 O O . LEU A 1 109 ? 18.786 5.858 -14.698 1.00 52.38 109 LEU A O 1
ATOM 788 N N . VAL A 1 110 ? 19.601 5.985 -16.792 1.00 56.75 110 VAL A N 1
ATOM 789 C CA . VAL A 1 110 ? 20.951 6.483 -16.464 1.00 56.75 110 VAL A CA 1
ATOM 790 C C . VAL A 1 110 ? 21.067 7.989 -16.740 1.00 56.75 110 VAL A C 1
ATOM 792 O O . VAL A 1 110 ? 22.108 8.588 -16.465 1.00 56.75 110 VAL A O 1
ATOM 795 N N . SER A 1 111 ? 20.008 8.632 -17.251 1.00 59.84 111 SER A N 1
ATOM 796 C CA . SER A 1 111 ? 20.020 10.083 -17.404 1.00 59.84 111 SER A CA 1
ATOM 797 C C . SER A 1 111 ? 20.080 10.747 -16.015 1.00 59.84 111 SER A C 1
ATOM 799 O O . SER A 1 111 ? 19.393 10.322 -15.082 1.00 59.84 111 SER A O 1
ATOM 801 N N . PRO A 1 112 ? 20.925 11.775 -15.832 1.00 57.12 112 PRO A N 1
ATOM 802 C CA . PRO A 1 112 ? 21.061 12.467 -14.550 1.00 57.12 112 PRO A CA 1
ATOM 803 C C . PRO A 1 112 ? 19.750 13.123 -14.081 1.00 57.12 112 PRO A C 1
ATOM 805 O O . PRO A 1 112 ? 19.548 13.287 -12.878 1.00 57.12 112 PRO A O 1
ATOM 808 N N . ASP A 1 113 ? 18.841 13.425 -15.008 1.00 60.19 113 ASP A N 1
ATOM 809 C CA . ASP A 1 113 ? 17.530 14.020 -14.732 1.00 60.19 113 ASP A CA 1
ATOM 810 C C . ASP A 1 113 ? 16.603 13.044 -13.981 1.00 60.19 113 ASP A C 1
ATOM 812 O O . ASP A 1 113 ? 15.899 13.416 -13.043 1.00 60.19 113 ASP A O 1
ATOM 816 N N . PHE A 1 114 ? 16.698 11.747 -14.285 1.00 60.94 114 PHE A N 1
ATOM 817 C CA . PHE A 1 114 ? 15.847 10.712 -13.700 1.00 60.94 114 PHE A CA 1
ATOM 818 C C . PHE A 1 114 ? 16.078 10.487 -12.195 1.00 60.94 114 PHE A C 1
ATOM 820 O O . PHE A 1 114 ? 15.145 10.190 -11.440 1.00 60.94 114 PHE A O 1
ATOM 827 N N . LEU A 1 115 ? 17.322 10.656 -11.729 1.00 56.31 115 LEU A N 1
ATOM 828 C CA . LEU A 1 115 ? 17.657 10.564 -10.305 1.00 56.31 115 LEU A CA 1
ATOM 829 C C . LEU A 1 115 ? 16.976 11.691 -9.510 1.00 56.31 115 LEU A C 1
ATOM 831 O O . LEU A 1 115 ? 16.506 11.468 -8.396 1.00 56.31 115 LEU A O 1
ATOM 835 N N . LEU A 1 116 ? 16.880 12.888 -10.086 1.00 59.78 116 LEU A N 1
ATOM 836 C CA . LEU A 1 116 ? 16.206 14.025 -9.461 1.00 59.78 116 LEU A CA 1
ATOM 837 C C . LEU A 1 116 ? 14.681 13.860 -9.490 1.00 59.78 116 LEU A C 1
ATOM 839 O O . LEU A 1 116 ? 14.033 14.090 -8.466 1.00 59.78 116 LEU A O 1
ATOM 843 N N . ASP A 1 117 ? 14.131 13.374 -10.604 1.00 58.09 117 ASP A N 1
ATOM 844 C CA . ASP A 1 117 ? 12.683 13.247 -10.798 1.00 58.09 117 ASP A CA 1
ATOM 845 C C . ASP A 1 117 ? 12.051 12.089 -10.013 1.00 58.09 117 ASP A C 1
ATOM 847 O O . ASP A 1 117 ? 10.903 12.202 -9.579 1.00 58.09 117 ASP A O 1
ATOM 851 N N . VAL A 1 118 ? 12.777 10.985 -9.782 1.00 59.34 118 VAL A N 1
ATOM 852 C CA . VAL A 1 118 ? 12.230 9.811 -9.071 1.00 59.34 118 VAL A CA 1
ATOM 853 C C . VAL A 1 118 ? 12.858 9.588 -7.698 1.00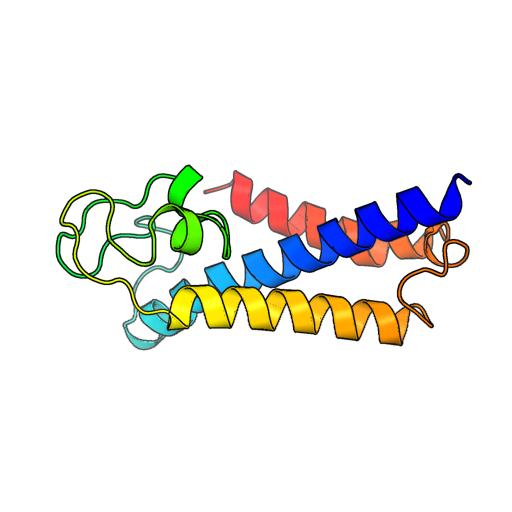 59.34 118 VAL A C 1
ATOM 855 O O . VAL A 1 118 ? 12.132 9.329 -6.733 1.00 59.34 118 VAL A O 1
ATOM 858 N N . ALA A 1 119 ? 14.183 9.720 -7.552 1.00 61.59 119 ALA A N 1
ATOM 859 C CA . ALA A 1 119 ? 14.811 9.541 -6.240 1.00 61.59 119 ALA A CA 1
ATOM 860 C C . ALA A 1 119 ? 14.557 10.743 -5.313 1.00 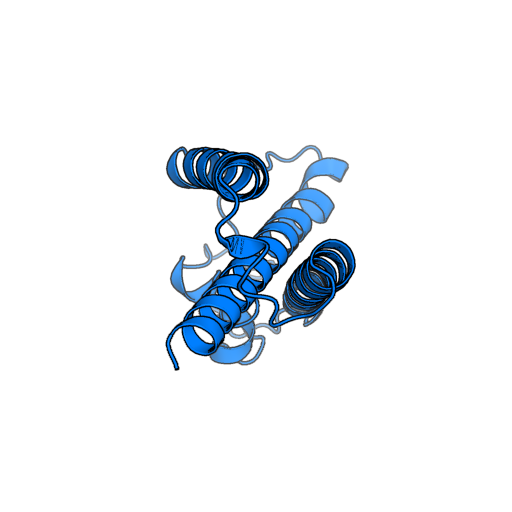61.59 119 ALA A C 1
ATOM 862 O O . ALA A 1 119 ? 14.471 10.558 -4.100 1.00 61.59 119 ALA A O 1
ATOM 863 N N . GLY A 1 120 ? 14.343 11.946 -5.858 1.00 64.50 120 GLY A N 1
ATOM 864 C CA . GLY A 1 120 ? 13.964 13.139 -5.090 1.00 64.50 120 GLY A CA 1
ATOM 865 C C . GLY A 1 120 ? 12.657 12.958 -4.303 1.00 64.50 120 GLY A C 1
ATOM 866 O O . GLY A 1 120 ? 12.684 13.000 -3.068 1.00 64.50 120 GLY A O 1
ATOM 867 N N . PRO A 1 121 ? 11.519 12.676 -4.965 1.00 60.69 121 PRO A N 1
ATOM 868 C CA . PRO A 1 121 ? 10.259 12.378 -4.283 1.00 60.69 121 PRO A CA 1
ATOM 869 C C . PRO A 1 121 ? 10.361 11.178 -3.335 1.00 60.69 121 PRO A C 1
ATOM 871 O O . PRO A 1 121 ? 9.713 11.164 -2.291 1.00 60.69 121 PRO A O 1
ATOM 874 N N . PHE A 1 122 ? 11.204 10.191 -3.659 1.00 60.88 122 PHE A N 1
ATOM 875 C CA . PHE A 1 122 ? 11.441 9.017 -2.820 1.00 60.88 122 PHE A CA 1
ATOM 876 C C . PHE A 1 122 ? 12.164 9.358 -1.509 1.00 60.88 122 PHE A C 1
ATOM 878 O O . PHE A 1 122 ? 11.738 8.921 -0.443 1.00 60.88 122 PHE A O 1
ATOM 885 N N . VAL A 1 123 ? 13.211 10.185 -1.552 1.00 62.41 123 VAL A N 1
ATOM 886 C CA . VAL A 1 123 ? 13.917 10.674 -0.354 1.00 62.41 123 VAL A CA 1
ATOM 887 C C . VAL A 1 123 ? 12.999 11.558 0.497 1.00 62.41 123 VAL A C 1
ATOM 889 O O . VAL A 1 123 ? 12.997 11.446 1.725 1.00 62.41 123 VAL A O 1
ATOM 892 N N . VAL A 1 124 ? 12.153 12.378 -0.131 1.00 60.34 124 VAL A N 1
ATOM 893 C CA . VAL 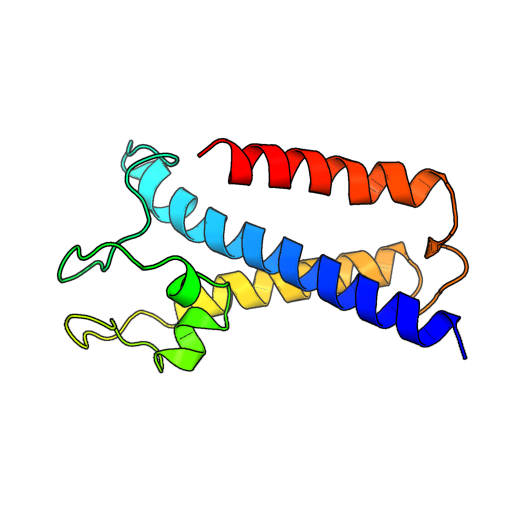A 1 124 ? 11.125 13.158 0.579 1.00 60.34 124 VAL A CA 1
ATOM 894 C C . VAL A 1 124 ? 10.098 12.229 1.242 1.00 60.34 124 VAL A C 1
ATOM 896 O O . VAL A 1 124 ? 9.788 12.374 2.420 1.00 60.34 124 VAL A O 1
ATOM 899 N N . TYR A 1 125 ? 9.614 11.207 0.540 1.00 60.28 125 TYR A N 1
ATOM 900 C CA . TYR A 1 125 ? 8.672 10.239 1.103 1.00 60.28 125 TYR A CA 1
ATOM 901 C C . TYR A 1 125 ? 9.280 9.421 2.257 1.00 60.28 125 TYR A C 1
ATOM 903 O O . TYR A 1 125 ? 8.636 9.220 3.288 1.00 60.28 125 TYR A O 1
ATOM 911 N N . LEU A 1 126 ? 10.540 8.997 2.131 1.00 60.06 126 LEU A N 1
ATOM 912 C CA . LEU A 1 126 ? 11.255 8.277 3.185 1.00 60.06 126 LEU A CA 1
ATOM 913 C C . LEU A 1 126 ? 11.563 9.153 4.400 1.00 60.06 126 LEU A C 1
ATOM 915 O O . LEU A 1 126 ? 11.503 8.651 5.518 1.00 60.06 126 LEU A O 1
ATOM 919 N N . THR A 1 127 ? 11.842 10.445 4.223 1.00 58.03 127 THR A N 1
ATOM 920 C CA . THR A 1 127 ? 11.983 11.372 5.362 1.00 58.03 127 THR A CA 1
ATOM 921 C C . THR A 1 127 ? 10.648 11.591 6.078 1.00 58.03 127 THR A C 1
ATOM 923 O O . THR A 1 127 ? 10.628 11.649 7.306 1.00 58.03 127 THR A O 1
ATOM 926 N N . PHE A 1 128 ? 9.522 11.588 5.357 1.00 52.31 128 PHE A N 1
ATOM 927 C CA . PHE A 1 128 ? 8.185 11.570 5.963 1.00 52.31 128 PHE A CA 1
ATOM 928 C C . PHE A 1 128 ? 7.880 10.268 6.724 1.00 52.31 128 PHE A C 1
ATOM 930 O O . PHE A 1 128 ? 7.292 10.320 7.802 1.00 52.31 128 PHE A O 1
ATOM 937 N N . LEU A 1 129 ? 8.290 9.105 6.204 1.00 51.69 129 LEU A N 1
ATOM 938 C CA . LEU A 1 129 ? 8.128 7.815 6.890 1.00 51.69 129 LEU A CA 1
ATOM 939 C C . LEU A 1 129 ? 9.068 7.647 8.094 1.00 51.69 129 LEU A C 1
ATOM 941 O O . LEU A 1 129 ? 8.670 7.051 9.091 1.00 51.69 129 LEU A O 1
ATOM 945 N N . ALA A 1 130 ? 10.302 8.147 8.011 1.00 49.38 130 ALA A N 1
ATOM 946 C CA . ALA A 1 130 ? 11.307 8.038 9.071 1.00 49.38 130 ALA A CA 1
ATOM 947 C C . ALA A 1 130 ? 11.130 9.081 10.193 1.00 49.38 130 ALA A C 1
ATOM 949 O O . ALA A 1 130 ? 11.706 8.922 11.267 1.00 49.38 130 ALA A O 1
ATOM 950 N N . GLY A 1 131 ? 10.343 10.136 9.957 1.00 44.38 131 GLY A N 1
ATOM 951 C CA . GLY A 1 131 ? 10.005 11.175 10.935 1.00 44.38 131 GLY A CA 1
ATOM 952 C C . GLY A 1 131 ? 8.752 10.906 11.785 1.00 44.38 131 GLY A C 1
ATOM 953 O O . GLY A 1 131 ? 8.296 11.823 12.470 1.00 44.38 131 GLY A O 1
ATOM 954 N N . LEU A 1 132 ? 8.174 9.696 11.732 1.00 47.94 132 LEU A N 1
ATOM 955 C CA . LEU A 1 132 ? 6.949 9.290 12.446 1.00 47.94 132 LEU A CA 1
ATOM 956 C C . LEU A 1 132 ? 7.204 8.412 13.676 1.00 47.94 132 LEU A C 1
ATOM 958 O O . LEU A 1 132 ? 7.888 7.377 13.538 1.00 47.94 132 LEU A O 1
#

Solvent-accessible surface area (backbone atoms only — not comparable to full-atom values): 7313 Å² total; per-residue (Å²): 126,68,48,60,58,53,23,52,53,48,50,51,50,40,23,52,51,22,11,46,52,24,46,50,46,59,47,44,73,59,22,55,86,67,74,43,63,80,79,55,74,76,62,51,42,94,85,78,57,51,71,59,52,70,81,53,66,39,58,42,53,17,42,58,77,46,69,35,30,41,94,83,81,58,49,79,45,68,65,63,61,36,50,43,5,47,49,31,10,51,49,38,40,51,53,49,22,62,76,55,77,36,76,60,52,45,74,65,70,70,40,77,63,46,52,56,70,52,49,44,59,47,53,54,51,48,52,58,63,71,72,108

Mean predicted aligned error: 8.1 Å

Radius of gyration: 16.94 Å; Cα contacts (8 Å, |Δi|>4): 134; chains: 1; bounding box: 37×29×42 Å

Secondary structure (DSSP, 8-state):
-HHHHHHHHHHHHHHHHHHHHHHHHHHHHHHTTTT--SSSSPPB-TTT-PBPPGGG-STTHHHHHTTTB-TTT-PBPPTHHHHHHHHHHHHHHHHHHHHTTSTT-TTGGGSHHHIIIIIHHHHHHHHHHHT-